Protein AF-A0AAX3NNT9-F1 (afdb_monomer_lite)

Radius of gyration: 17.49 Å; chains: 1; bounding box: 24×37×59 Å

pLDDT: mean 79.42, std 13.87, range [37.06, 92.44]

Organism: NCBI:txid656

InterPro domains:
  IPR021700 Protein of unknown function DUF3283 [PF11686] (14-71)
  IPR036745 DNA polymerase III-theta superfamily [G3DSA:1.20.58.250] (11-72)
  IPR036745 DNA polymerase III-theta superfamily [SSF46575] (12-70)

Sequence (72 aa):
MAPTNNKEVSISRNLCALPKEQQERVEVEKAAAYAVWKERNGHLASAESEASLHKGELGSYFLEQVGKYKRG

Secondary structure (DSSP, 8-state):
--------------GGGS-HHHHHHHHHHHHHHHHHHHHHTT-SS-GGGGGGGS-THHHHHHHHHHHHHHH-

Structure (mmCIF, N/CA/C/O backbone):
data_AF-A0AAX3NNT9-F1
#
_entry.id   AF-A0AAX3NNT9-F1
#
loop_
_atom_site.group_PDB
_atom_site.id
_atom_site.type_symbol
_atom_site.label_atom_id
_atom_site.label_alt_id
_atom_site.label_comp_id
_atom_site.label_asym_id
_atom_site.label_entity_id
_atom_site.label_seq_id
_atom_site.pdbx_PDB_ins_code
_atom_site.Cartn_x
_atom_site.Cartn_y
_atom_site.Cartn_z
_atom_site.occupancy
_atom_site.B_iso_or_equiv
_atom_site.auth_seq_id
_atom_site.auth_comp_id
_atom_site.auth_asym_id
_atom_site.auth_atom_id
_atom_site.pdbx_PDB_model_num
ATOM 1 N N . MET A 1 1 ? -8.996 -27.419 -43.882 1.00 37.06 1 MET A N 1
ATOM 2 C CA . MET A 1 1 ? -9.148 -27.392 -42.411 1.00 37.06 1 MET A CA 1
ATOM 3 C C . MET A 1 1 ? -7.815 -26.982 -41.813 1.00 37.06 1 MET A C 1
ATOM 5 O O . MET A 1 1 ? -6.855 -27.725 -41.953 1.00 37.06 1 MET A O 1
ATOM 9 N N . ALA A 1 2 ? -7.727 -25.769 -41.265 1.00 48.25 2 ALA A N 1
ATOM 10 C CA . ALA A 1 2 ? -6.535 -25.300 -40.561 1.00 48.25 2 ALA A CA 1
ATOM 11 C C . ALA A 1 2 ? -6.562 -25.840 -39.118 1.00 48.25 2 ALA A C 1
ATOM 13 O O . ALA A 1 2 ? -7.635 -25.826 -38.512 1.00 48.25 2 ALA A O 1
ATOM 14 N N . PRO A 1 3 ? -5.439 -26.324 -38.562 1.00 52.94 3 PRO A N 1
ATOM 15 C CA . PRO A 1 3 ? -5.401 -26.742 -37.170 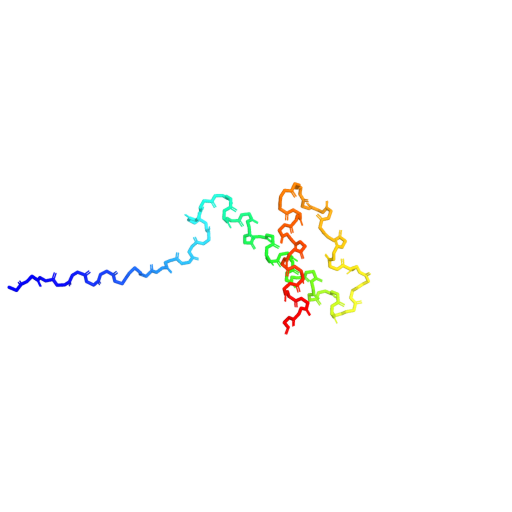1.00 52.94 3 PRO A CA 1
ATOM 16 C C . PRO A 1 3 ? -5.480 -25.501 -36.273 1.00 52.94 3 PRO A C 1
ATOM 18 O O . PRO A 1 3 ? -4.678 -24.574 -36.394 1.00 52.94 3 PRO A O 1
ATOM 21 N N . THR A 1 4 ? -6.470 -25.473 -35.384 1.00 55.41 4 THR A N 1
ATOM 22 C CA . THR A 1 4 ? -6.607 -24.457 -34.342 1.00 55.41 4 THR A CA 1
ATOM 23 C C . THR A 1 4 ? -5.441 -24.619 -33.368 1.00 55.41 4 THR A C 1
ATOM 25 O O . THR A 1 4 ? -5.302 -25.641 -32.700 1.00 55.41 4 THR A O 1
ATOM 28 N N . ASN A 1 5 ? -4.540 -23.635 -33.329 1.00 52.09 5 ASN A N 1
ATOM 29 C C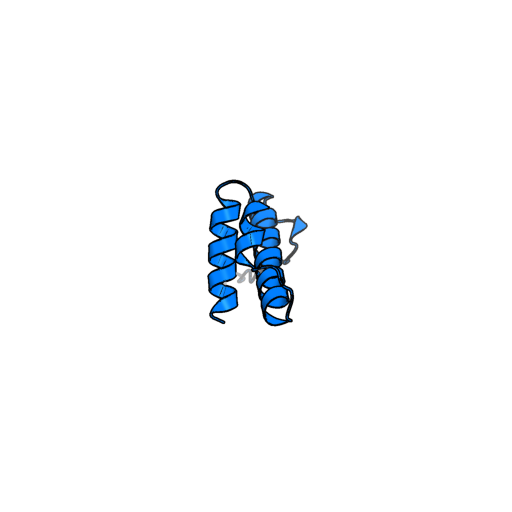A . ASN A 1 5 ? -3.464 -23.601 -32.346 1.00 52.09 5 ASN A CA 1
ATOM 30 C C . ASN A 1 5 ? -4.027 -22.975 -31.068 1.00 52.09 5 ASN A C 1
ATOM 32 O O . ASN A 1 5 ? -3.903 -21.777 -30.822 1.00 52.09 5 ASN A O 1
ATOM 36 N N . ASN A 1 6 ? -4.705 -23.805 -30.284 1.00 55.25 6 ASN A N 1
ATOM 37 C CA . ASN A 1 6 ? -5.158 -23.505 -28.937 1.00 55.25 6 ASN A CA 1
ATOM 38 C C . ASN A 1 6 ? -3.921 -23.477 -28.030 1.00 55.25 6 ASN A C 1
ATOM 40 O O . ASN A 1 6 ? -3.697 -24.380 -27.229 1.00 55.25 6 ASN A O 1
ATOM 44 N N . LYS A 1 7 ? -3.069 -22.457 -28.173 1.00 53.41 7 LYS A N 1
ATOM 45 C CA . LYS A 1 7 ? -2.145 -22.095 -27.102 1.00 53.41 7 LYS A CA 1
ATOM 46 C C . LYS A 1 7 ? -2.989 -21.440 -26.030 1.00 53.41 7 LYS A C 1
ATOM 48 O O . LYS A 1 7 ? -3.103 -20.220 -25.965 1.00 53.41 7 LYS A O 1
ATOM 53 N N . GLU A 1 8 ? -3.601 -22.281 -25.206 1.00 52.66 8 GLU A N 1
ATOM 54 C CA . GLU A 1 8 ? -3.855 -21.924 -23.825 1.00 52.66 8 GLU A CA 1
ATOM 55 C C . GLU A 1 8 ? -2.498 -21.499 -23.273 1.00 52.66 8 GLU A C 1
ATOM 57 O O . GLU A 1 8 ? -1.645 -22.318 -22.934 1.00 52.66 8 GLU A O 1
ATOM 62 N N . VAL A 1 9 ? -2.243 -20.191 -23.320 1.00 52.91 9 VAL A N 1
ATOM 63 C CA . VAL A 1 9 ? -1.169 -19.569 -22.572 1.00 52.91 9 VAL A CA 1
ATOM 64 C C . VAL A 1 9 ? -1.520 -19.913 -21.141 1.00 52.91 9 VAL A C 1
ATOM 66 O O . VAL A 1 9 ? -2.365 -19.268 -20.526 1.00 52.91 9 VAL A O 1
ATOM 69 N N . SER A 1 10 ? -0.939 -20.996 -20.631 1.00 52.38 10 SER A N 1
ATOM 70 C CA . SER A 1 10 ? -0.813 -21.200 -19.205 1.00 52.38 10 SER A CA 1
ATOM 71 C C . SER A 1 10 ? -0.110 -19.937 -18.734 1.00 52.38 10 SER A C 1
ATOM 73 O O . SER A 1 10 ? 1.087 -19.776 -18.958 1.00 52.38 10 SER A O 1
ATOM 75 N N . ILE A 1 11 ? -0.888 -18.965 -18.248 1.00 58.66 11 ILE A N 1
ATOM 76 C CA . ILE A 1 11 ? -0.385 -17.725 -17.678 1.00 58.66 11 ILE A CA 1
ATOM 77 C C . ILE A 1 11 ? 0.403 -18.184 -16.466 1.00 58.66 11 ILE A C 1
ATOM 79 O O . ILE A 1 11 ? -0.128 -18.391 -15.375 1.00 58.66 11 ILE A O 1
ATOM 83 N N . SER A 1 12 ? 1.684 -18.440 -16.691 1.00 57.19 12 SER A N 1
ATOM 84 C CA . SER A 1 12 ? 2.661 -18.632 -15.650 1.00 57.19 12 SER A CA 1
ATOM 85 C C . SER A 1 12 ? 2.627 -17.332 -14.860 1.00 57.19 12 SER A C 1
ATOM 87 O O . SER A 1 12 ? 3.202 -16.335 -15.291 1.00 57.19 12 SER A O 1
ATOM 89 N N . ARG A 1 13 ? 1.919 -17.310 -13.723 1.00 63.16 13 ARG A N 1
ATOM 90 C CA . ARG A 1 13 ? 1.946 -16.222 -12.726 1.00 63.16 13 ARG A CA 1
ATOM 91 C C . ARG A 1 13 ? 3.318 -16.181 -12.040 1.00 63.16 13 ARG A C 1
ATOM 93 O O . ARG A 1 13 ? 3.425 -16.156 -10.818 1.00 63.16 13 ARG A O 1
ATOM 100 N N . ASN A 1 14 ? 4.390 -16.259 -12.820 1.00 69.12 14 ASN A N 1
ATOM 101 C CA . ASN A 1 14 ? 5.732 -16.111 -12.317 1.00 69.12 14 ASN A CA 1
ATOM 102 C C . ASN A 1 14 ? 5.956 -14.613 -12.125 1.00 69.12 14 ASN A C 1
ATOM 104 O O . ASN A 1 14 ? 6.228 -13.890 -13.079 1.00 69.12 14 ASN A O 1
ATOM 108 N N . LEU A 1 15 ? 5.781 -14.154 -10.887 1.00 66.19 15 LEU A N 1
ATOM 109 C CA . LEU A 1 15 ? 5.992 -12.757 -10.515 1.00 66.19 15 LEU A CA 1
ATOM 110 C C . LEU A 1 15 ? 7.404 -12.287 -10.901 1.00 66.19 15 LEU A C 1
ATOM 112 O O . LEU A 1 15 ? 7.557 -11.170 -11.378 1.00 66.19 15 LEU A O 1
ATOM 116 N N . CYS A 1 16 ? 8.411 -13.163 -10.819 1.00 70.69 16 CYS A N 1
ATOM 117 C CA . CYS A 1 16 ? 9.791 -12.850 -11.200 1.00 70.69 16 CYS A CA 1
ATOM 118 C C . CYS A 1 16 ? 10.003 -12.707 -12.718 1.00 70.69 16 CYS A C 1
ATOM 120 O O . CYS A 1 16 ? 11.048 -12.213 -13.134 1.00 70.69 16 CYS A O 1
ATOM 122 N N . ALA A 1 17 ? 9.042 -13.135 -13.545 1.00 78.75 17 ALA A N 1
ATOM 123 C CA . ALA A 1 17 ? 9.077 -12.962 -14.997 1.00 78.75 17 ALA A CA 1
ATOM 124 C C . ALA A 1 17 ? 8.434 -11.642 -15.461 1.00 78.75 17 ALA A C 1
ATOM 126 O O . ALA A 1 17 ? 8.508 -11.312 -16.645 1.00 78.75 17 ALA A O 1
ATOM 127 N N . LEU A 1 18 ? 7.797 -10.892 -14.553 1.00 77.19 18 LEU A N 1
ATOM 128 C CA . LEU A 1 18 ? 7.200 -9.598 -14.872 1.00 77.19 18 LEU A CA 1
ATOM 129 C C . LEU A 1 18 ? 8.275 -8.504 -14.991 1.00 77.19 18 LEU A C 1
ATOM 131 O O . LEU A 1 18 ? 9.328 -8.601 -14.357 1.00 77.19 18 LEU A O 1
ATOM 135 N N . PRO A 1 19 ? 8.025 -7.424 -15.749 1.00 86.12 19 PRO A N 1
ATOM 136 C CA . PRO A 1 19 ? 8.846 -6.218 -15.690 1.00 86.12 19 PRO A CA 1
ATOM 137 C C . PRO A 1 19 ? 8.973 -5.705 -14.249 1.00 86.12 19 PRO A C 1
ATOM 139 O O . PRO A 1 19 ? 8.011 -5.785 -13.486 1.00 86.12 19 PRO A O 1
ATOM 142 N N . LYS A 1 20 ? 10.132 -5.137 -13.889 1.00 82.88 20 LYS A N 1
ATOM 143 C CA . LYS A 1 20 ? 10.399 -4.632 -12.526 1.00 82.88 20 LYS A CA 1
ATOM 144 C C . LYS A 1 20 ? 9.298 -3.706 -12.008 1.00 82.88 20 LYS A C 1
ATOM 146 O O . LYS A 1 20 ? 8.815 -3.920 -10.908 1.00 82.88 20 LYS A O 1
ATOM 151 N N . GLU A 1 21 ? 8.809 -2.798 -12.849 1.00 84.69 21 GLU A N 1
ATOM 152 C CA . GLU A 1 21 ? 7.723 -1.884 -12.480 1.00 84.69 21 GLU A CA 1
ATOM 153 C C . GLU A 1 21 ? 6.440 -2.623 -12.054 1.00 84.69 21 GLU A C 1
ATOM 155 O O . GLU A 1 21 ? 5.752 -2.211 -11.123 1.00 84.69 21 GLU A O 1
ATOM 160 N N . GLN A 1 22 ? 6.108 -3.744 -12.703 1.00 84.06 22 GLN A N 1
ATOM 161 C CA . GLN A 1 22 ? 4.952 -4.553 -12.313 1.00 84.06 22 GLN A CA 1
ATOM 162 C C . GLN A 1 22 ? 5.212 -5.338 -11.027 1.00 84.06 22 GLN A C 1
ATOM 164 O O . GLN A 1 22 ? 4.296 -5.489 -10.224 1.00 84.06 22 GLN A O 1
ATOM 169 N N . GLN A 1 23 ? 6.444 -5.805 -10.806 1.00 86.12 23 GLN A N 1
ATOM 170 C CA . GLN A 1 23 ? 6.821 -6.434 -9.538 1.00 86.12 23 GLN A CA 1
ATOM 171 C C . GLN A 1 23 ? 6.687 -5.438 -8.382 1.00 86.12 23 GLN A C 1
ATOM 173 O O . GLN A 1 23 ? 6.032 -5.749 -7.392 1.00 86.12 23 GLN A O 1
ATOM 178 N N . GLU A 1 24 ? 7.194 -4.216 -8.559 1.00 86.94 24 GLU A N 1
ATOM 179 C CA . GLU A 1 24 ? 7.106 -3.140 -7.568 1.00 86.94 24 GLU A CA 1
ATOM 180 C C . GLU A 1 24 ? 5.647 -2.798 -7.234 1.00 86.94 24 GLU A C 1
ATOM 182 O O . GLU A 1 24 ? 5.296 -2.650 -6.065 1.00 86.94 24 GLU A O 1
ATOM 187 N N . ARG A 1 25 ? 4.757 -2.747 -8.235 1.00 87.56 25 ARG A N 1
ATOM 188 C CA . ARG A 1 25 ? 3.315 -2.548 -7.999 1.00 87.56 25 ARG A CA 1
ATOM 189 C C . ARG A 1 25 ? 2.701 -3.680 -7.177 1.00 87.56 25 ARG A C 1
ATOM 191 O O . ARG A 1 25 ? 1.966 -3.396 -6.237 1.00 87.56 25 ARG A O 1
ATOM 198 N N . VAL A 1 26 ? 3.036 -4.938 -7.470 1.00 88.44 26 VAL A N 1
ATOM 199 C CA . VAL A 1 26 ? 2.540 -6.094 -6.701 1.00 88.44 26 VAL A CA 1
ATOM 200 C C . VAL A 1 26 ? 3.051 -6.064 -5.257 1.00 88.44 26 VAL A C 1
ATOM 202 O O . VAL A 1 26 ? 2.304 -6.379 -4.328 1.00 88.44 26 VAL A O 1
ATOM 205 N N . GLU A 1 27 ? 4.303 -5.661 -5.040 1.00 89.19 27 GLU A N 1
ATOM 206 C CA . GLU A 1 27 ? 4.852 -5.485 -3.693 1.00 89.19 27 GLU A CA 1
ATOM 207 C C . GLU A 1 27 ? 4.120 -4.381 -2.921 1.00 89.19 27 GLU A C 1
ATOM 209 O O . GLU A 1 27 ? 3.777 -4.571 -1.752 1.00 89.19 27 GLU A O 1
ATOM 214 N N . VAL A 1 28 ? 3.805 -3.267 -3.586 1.00 90.00 28 VAL A N 1
ATOM 215 C CA . VAL A 1 28 ? 3.008 -2.170 -3.019 1.00 90.00 28 VAL A CA 1
ATOM 216 C C . VAL A 1 28 ? 1.578 -2.616 -2.699 1.00 90.00 28 VAL A C 1
ATOM 218 O O . VAL A 1 28 ? 1.077 -2.319 -1.617 1.00 90.00 28 VAL A O 1
ATOM 221 N N . GLU A 1 29 ? 0.925 -3.376 -3.581 1.00 91.19 29 GLU A N 1
ATOM 222 C CA . GLU A 1 29 ? -0.412 -3.936 -3.331 1.00 91.19 29 GLU A CA 1
ATOM 223 C C . GLU A 1 29 ? -0.421 -4.863 -2.112 1.00 91.19 29 GLU A C 1
ATOM 225 O O . GLU A 1 29 ? -1.309 -4.769 -1.260 1.00 91.19 29 GLU A O 1
ATOM 230 N N . LYS A 1 30 ? 0.590 -5.731 -1.994 1.00 91.25 30 LYS A N 1
ATOM 231 C CA . LYS A 1 30 ? 0.760 -6.614 -0.837 1.00 91.25 30 LYS A CA 1
ATOM 232 C C . LYS A 1 30 ? 0.968 -5.813 0.448 1.00 91.25 30 LYS A C 1
ATOM 234 O O . LYS A 1 30 ? 0.370 -6.150 1.472 1.00 91.25 30 LYS A O 1
ATOM 239 N N . ALA A 1 31 ? 1.797 -4.770 0.402 1.00 90.19 31 ALA A N 1
ATOM 240 C CA . ALA A 1 31 ? 2.023 -3.887 1.540 1.00 90.19 31 ALA A CA 1
ATOM 241 C C . ALA A 1 31 ? 0.723 -3.188 1.961 1.00 90.19 31 ALA A C 1
ATOM 243 O O . ALA A 1 31 ? 0.394 -3.194 3.143 1.00 90.19 31 ALA A O 1
ATOM 244 N N . ALA A 1 32 ? -0.059 -2.676 1.006 1.00 90.75 32 ALA A N 1
ATOM 245 C CA . ALA A 1 32 ? -1.333 -2.011 1.271 1.00 90.75 32 ALA A CA 1
ATOM 246 C C . ALA A 1 32 ? -2.359 -2.959 1.910 1.00 90.75 32 ALA A C 1
ATOM 248 O O . ALA A 1 32 ? -2.976 -2.618 2.921 1.00 90.75 32 ALA A O 1
ATOM 249 N N . ALA A 1 33 ? -2.501 -4.175 1.376 1.00 92.44 33 ALA A N 1
ATOM 250 C CA . ALA A 1 33 ? -3.381 -5.192 1.947 1.00 92.44 33 ALA A CA 1
ATOM 251 C C . ALA A 1 33 ? -2.967 -5.559 3.382 1.00 92.44 33 ALA A C 1
ATOM 253 O O . ALA A 1 33 ? -3.810 -5.661 4.276 1.00 92.44 33 ALA A O 1
ATOM 254 N N . TYR A 1 34 ? -1.661 -5.717 3.620 1.00 89.88 34 TYR A N 1
ATOM 255 C CA . TYR A 1 34 ? -1.133 -6.028 4.946 1.00 89.88 34 TYR A CA 1
ATOM 256 C C . TYR A 1 34 ? -1.308 -4.869 5.931 1.00 89.88 34 TYR A C 1
ATOM 258 O O . TYR A 1 34 ? -1.645 -5.097 7.091 1.00 89.88 34 TYR A O 1
ATOM 266 N N . ALA A 1 35 ? -1.127 -3.631 5.478 1.00 90.62 35 ALA A N 1
ATOM 267 C CA . ALA A 1 35 ? -1.346 -2.430 6.271 1.00 90.62 35 ALA A CA 1
ATOM 268 C C . ALA A 1 35 ? -2.809 -2.324 6.730 1.00 90.62 35 ALA A C 1
ATOM 270 O O . ALA A 1 35 ? -3.072 -2.127 7.916 1.00 90.62 35 ALA A O 1
ATOM 271 N N . VAL A 1 36 ? -3.763 -2.554 5.821 1.00 91.12 36 VAL A N 1
ATOM 272 C CA . VAL A 1 36 ? -5.199 -2.573 6.148 1.00 91.12 36 VAL A CA 1
ATOM 273 C C .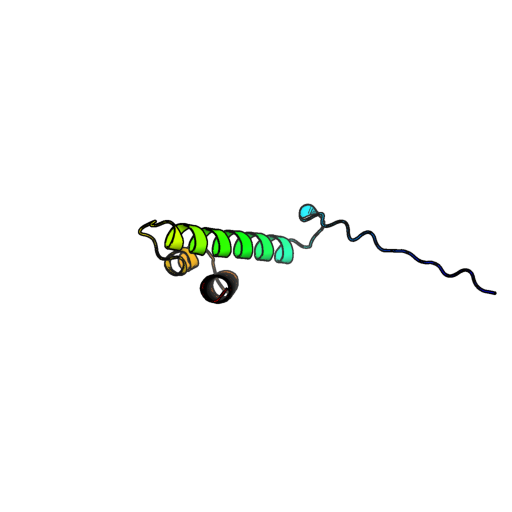 VAL A 1 36 ? -5.549 -3.721 7.088 1.00 91.12 36 VAL A C 1
ATOM 275 O O . VAL A 1 36 ? -6.301 -3.527 8.042 1.00 91.12 36 VAL A O 1
ATOM 278 N N . TRP A 1 37 ? -4.994 -4.912 6.862 1.00 90.94 37 TRP A N 1
ATOM 279 C CA . TRP A 1 37 ? -5.204 -6.037 7.768 1.00 90.94 37 TRP A CA 1
ATOM 280 C C . TRP A 1 37 ? -4.657 -5.748 9.173 1.00 90.94 37 TRP A C 1
ATOM 282 O O . TRP A 1 37 ? -5.364 -5.986 10.148 1.00 90.94 37 TRP A O 1
ATOM 292 N N . LYS A 1 38 ? -3.449 -5.175 9.288 1.00 90.06 38 LYS A N 1
ATOM 293 C CA . LYS A 1 38 ? -2.863 -4.741 10.569 1.00 90.06 38 LYS A CA 1
ATOM 294 C C . LYS A 1 38 ? -3.785 -3.759 11.293 1.00 90.06 38 LYS A C 1
ATOM 296 O O . LYS A 1 38 ? -4.106 -3.988 12.456 1.00 90.06 38 LYS A O 1
ATOM 301 N N . GLU A 1 39 ? -4.237 -2.711 10.604 1.00 88.31 39 GLU A N 1
ATOM 302 C CA . GLU A 1 39 ? -5.154 -1.706 11.160 1.00 88.31 39 GLU A CA 1
ATOM 303 C C . GLU A 1 39 ? -6.446 -2.361 11.684 1.00 88.31 39 GLU A C 1
ATOM 305 O O . GLU A 1 39 ? -6.854 -2.117 12.819 1.00 88.31 39 GLU A O 1
ATOM 310 N N . ARG A 1 40 ? -7.044 -3.278 10.907 1.00 87.25 40 ARG A N 1
ATOM 311 C CA . ARG A 1 40 ? -8.242 -4.037 11.312 1.00 87.25 40 ARG A CA 1
ATOM 312 C C . ARG A 1 40 ? -7.990 -4.972 12.498 1.00 87.25 40 ARG A C 1
ATOM 314 O O . ARG A 1 40 ? -8.898 -5.202 13.290 1.00 87.25 40 ARG A O 1
ATOM 321 N N . ASN A 1 41 ? -6.776 -5.498 12.632 1.00 88.31 41 ASN A N 1
ATOM 322 C CA . ASN A 1 41 ? -6.398 -6.434 13.689 1.00 88.31 41 ASN A CA 1
ATOM 323 C C . ASN A 1 41 ? -5.883 -5.738 14.967 1.00 88.31 41 ASN A C 1
ATOM 325 O O . ASN A 1 41 ? -5.269 -6.382 15.816 1.00 88.31 41 ASN A O 1
ATOM 329 N N . GLY A 1 42 ? -6.119 -4.427 15.110 1.00 82.94 42 GLY A N 1
ATOM 330 C CA . GLY A 1 42 ? -5.816 -3.669 16.326 1.00 82.94 42 GLY A CA 1
ATOM 331 C C . GLY A 1 42 ? -4.381 -3.147 16.428 1.00 82.94 42 GLY A C 1
ATOM 332 O O . GLY A 1 42 ? -3.968 -2.72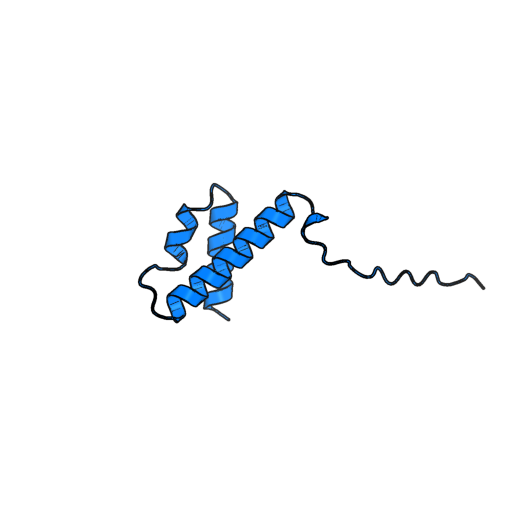9 17.510 1.00 82.94 42 GLY A O 1
ATOM 333 N N . HIS A 1 43 ? -3.603 -3.143 15.338 1.00 79.94 43 HIS A N 1
ATOM 334 C CA . HIS A 1 43 ? -2.336 -2.407 15.326 1.00 79.94 43 HIS A CA 1
ATOM 335 C C . HIS A 1 43 ? -2.594 -0.893 15.318 1.00 79.94 43 HIS A C 1
ATOM 337 O O . HIS A 1 43 ? -3.397 -0.392 14.540 1.00 79.94 43 HIS A O 1
ATOM 343 N N . LEU A 1 44 ? -1.855 -0.157 16.155 1.00 71.75 44 LEU A N 1
ATOM 344 C CA . LEU A 1 44 ? -2.009 1.295 16.351 1.00 71.75 44 LEU A CA 1
ATOM 345 C C . LEU A 1 44 ? -1.617 2.156 15.135 1.00 71.75 44 LEU A C 1
ATOM 347 O O . LEU A 1 44 ? -1.889 3.354 15.123 1.00 71.75 44 LEU A O 1
ATOM 351 N N . ALA A 1 45 ? -0.946 1.582 14.134 1.00 78.69 45 ALA A N 1
ATOM 352 C CA . ALA A 1 45 ? -0.521 2.314 12.946 1.00 78.69 45 ALA A CA 1
ATOM 353 C C . ALA A 1 45 ? -1.636 2.312 11.892 1.00 78.69 45 ALA A C 1
ATOM 355 O O . ALA A 1 45 ? -2.067 1.245 11.455 1.00 78.69 45 ALA A O 1
ATOM 356 N N . SER A 1 46 ? -2.059 3.505 11.460 1.00 82.44 46 SER A N 1
ATOM 357 C CA . SER A 1 46 ? -2.970 3.646 10.320 1.00 82.44 46 SER A CA 1
ATOM 358 C C . SER A 1 46 ? -2.301 3.119 9.057 1.00 82.44 46 SER A C 1
ATOM 360 O O . SER A 1 46 ? -1.132 3.418 8.794 1.00 82.44 46 SER A O 1
ATOM 362 N N . ALA A 1 47 ? -3.060 2.382 8.247 1.00 85.19 47 ALA A N 1
ATOM 363 C CA . ALA A 1 47 ? -2.578 1.867 6.974 1.00 85.19 47 ALA A CA 1
ATOM 364 C C . ALA A 1 47 ? -2.067 2.999 6.069 1.00 85.19 47 ALA A C 1
ATOM 366 O O . ALA A 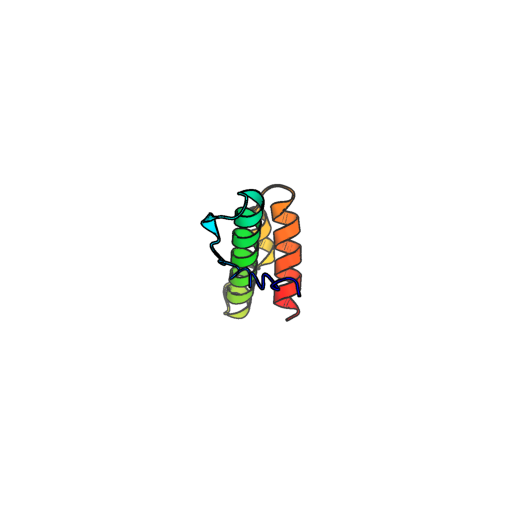1 47 ? -1.087 2.831 5.356 1.00 85.19 47 ALA A O 1
ATOM 367 N N . GLU A 1 48 ? -2.676 4.182 6.154 1.00 85.00 48 GLU A N 1
ATOM 368 C CA . GLU A 1 48 ? -2.312 5.362 5.364 1.00 85.00 48 GLU A CA 1
ATOM 369 C C . GLU A 1 48 ? -0.969 5.972 5.793 1.00 85.00 48 GLU A C 1
ATOM 371 O O . GLU A 1 48 ? -0.278 6.574 4.973 1.00 85.00 48 GLU A O 1
ATOM 376 N N . SER A 1 49 ? -0.543 5.775 7.046 1.00 84.62 49 SER A N 1
ATOM 377 C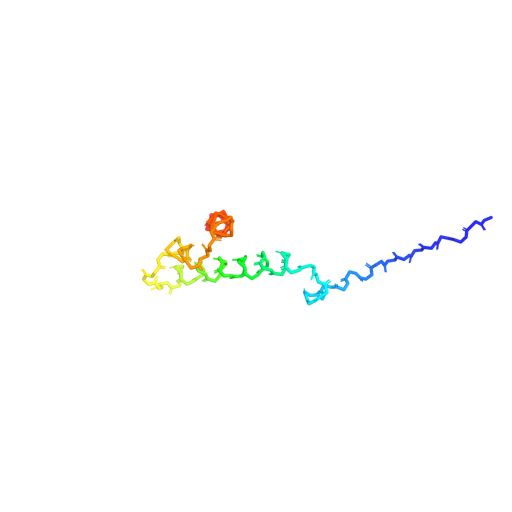 CA . SER A 1 49 ? 0.765 6.251 7.516 1.00 84.62 49 SER A CA 1
ATOM 378 C C . SER A 1 49 ? 1.932 5.507 6.860 1.00 84.62 49 SER A C 1
ATOM 380 O O . SER A 1 49 ? 3.010 6.084 6.700 1.00 84.62 49 SER A O 1
ATOM 382 N N . GLU A 1 50 ? 1.723 4.264 6.412 1.00 83.12 50 GLU A N 1
ATOM 383 C CA . GLU A 1 50 ? 2.744 3.486 5.696 1.00 83.12 50 GLU A CA 1
ATOM 384 C C . GLU A 1 50 ? 2.965 3.963 4.253 1.00 83.12 50 GLU A C 1
ATOM 386 O O . GLU A 1 50 ? 3.987 3.630 3.658 1.00 83.12 50 GLU A O 1
ATOM 391 N N . ALA A 1 51 ? 2.109 4.840 3.713 1.00 83.81 51 ALA A N 1
ATOM 392 C CA . ALA A 1 51 ? 2.333 5.450 2.400 1.00 83.81 51 ALA A CA 1
ATOM 393 C C . ALA A 1 51 ? 3.646 6.243 2.337 1.00 83.81 51 ALA A C 1
ATOM 395 O O . ALA A 1 51 ? 4.274 6.321 1.285 1.00 83.81 51 ALA A O 1
ATOM 396 N N . SER A 1 52 ? 4.096 6.777 3.478 1.00 81.50 52 SER A N 1
ATOM 397 C CA . SER A 1 52 ? 5.376 7.486 3.606 1.00 81.50 52 SER A CA 1
ATOM 398 C C . SER A 1 52 ? 6.606 6.605 3.334 1.00 81.50 52 SER A C 1
ATOM 400 O O . SER A 1 52 ? 7.682 7.131 3.045 1.00 81.50 52 SER A O 1
ATOM 402 N N . LEU A 1 53 ? 6.455 5.275 3.373 1.00 82.75 53 LEU A N 1
ATOM 403 C CA . LEU A 1 53 ? 7.505 4.306 3.041 1.00 82.75 53 LEU A CA 1
ATOM 404 C C . LEU A 1 53 ? 7.695 4.145 1.525 1.00 82.75 53 LEU A C 1
ATOM 406 O O . LEU A 1 53 ? 8.731 3.649 1.078 1.00 82.75 53 LEU A O 1
ATOM 410 N N . HIS A 1 54 ? 6.720 4.585 0.729 1.00 82.12 54 HIS A N 1
ATOM 411 C CA . HIS A 1 54 ? 6.708 4.459 -0.721 1.00 82.12 54 HIS A CA 1
ATOM 412 C C . HIS A 1 54 ? 6.961 5.826 -1.370 1.00 82.12 54 HIS A C 1
ATOM 414 O O . HIS A 1 54 ? 6.273 6.809 -1.102 1.00 82.12 54 HIS A O 1
ATOM 420 N N . LYS A 1 55 ? 7.981 5.916 -2.230 1.00 81.56 55 LYS A N 1
ATOM 421 C CA . LYS A 1 55 ? 8.376 7.183 -2.867 1.00 81.56 55 LYS A CA 1
ATOM 422 C C . LYS A 1 55 ? 7.565 7.454 -4.136 1.00 81.56 55 LYS A C 1
ATOM 424 O O . LYS A 1 55 ? 7.323 6.546 -4.928 1.00 81.56 55 LYS A O 1
ATOM 429 N N . GLY A 1 56 ? 7.235 8.725 -4.366 1.00 84.50 56 GLY A N 1
ATOM 430 C CA . GLY A 1 56 ? 6.657 9.198 -5.628 1.00 84.50 56 GLY A CA 1
ATOM 431 C C . GLY A 1 56 ? 5.314 8.544 -5.959 1.00 84.50 56 GLY A C 1
ATOM 432 O O . GLY A 1 56 ? 4.447 8.417 -5.097 1.00 84.50 56 GLY A O 1
ATOM 433 N N . GLU A 1 57 ? 5.148 8.118 -7.210 1.00 85.75 57 GLU A N 1
ATOM 434 C CA . GLU A 1 57 ? 3.891 7.556 -7.726 1.00 85.75 57 GLU A CA 1
ATOM 435 C C . GLU A 1 57 ? 3.463 6.260 -7.021 1.00 85.75 57 GLU A C 1
ATOM 437 O O . GLU A 1 57 ? 2.268 5.988 -6.905 1.00 85.75 57 GLU A O 1
ATOM 442 N N . LEU A 1 58 ? 4.414 5.496 -6.469 1.00 86.19 58 LEU A N 1
ATOM 443 C CA . LEU A 1 58 ? 4.114 4.283 -5.706 1.00 86.19 58 LEU A CA 1
ATOM 444 C C . LEU A 1 58 ? 3.428 4.587 -4.368 1.00 86.19 58 LEU A C 1
ATOM 446 O O . LEU A 1 58 ? 2.626 3.778 -3.912 1.00 86.19 58 LEU A O 1
ATOM 450 N N . GLY A 1 59 ? 3.684 5.749 -3.758 1.00 87.19 59 GLY A N 1
ATOM 451 C CA . GLY A 1 59 ? 2.979 6.188 -2.547 1.00 87.19 59 GLY A CA 1
ATOM 452 C C . GLY A 1 59 ? 1.520 6.543 -2.826 1.00 87.19 59 GLY A C 1
ATOM 453 O O . GLY A 1 59 ? 0.623 6.117 -2.097 1.00 87.19 59 GLY A O 1
ATOM 454 N N . SER A 1 60 ? 1.260 7.238 -3.936 1.00 89.81 60 SER A N 1
ATOM 455 C CA . SER A 1 60 ? -0.107 7.505 -4.403 1.00 89.81 60 SER A CA 1
ATOM 456 C C . SER A 1 60 ? -0.843 6.208 -4.742 1.00 89.81 60 SER A C 1
ATOM 458 O O . SER A 1 60 ? -1.994 6.023 -4.346 1.00 89.81 60 SER A O 1
ATOM 460 N N . TYR A 1 61 ? -0.162 5.280 -5.420 1.00 90.19 61 TYR A N 1
ATOM 461 C CA . TYR A 1 61 ? -0.709 3.964 -5.741 1.00 90.19 61 TYR A CA 1
ATOM 462 C C . TYR A 1 61 ? -1.010 3.143 -4.480 1.00 90.19 61 TYR A C 1
ATOM 464 O O . TYR A 1 61 ? -2.075 2.541 -4.378 1.00 90.19 61 TYR A O 1
ATOM 472 N N . PHE A 1 62 ? -0.124 3.174 -3.482 1.00 91.44 62 PHE A N 1
ATOM 473 C CA . PHE A 1 62 ? -0.341 2.532 -2.188 1.00 91.44 62 PHE A CA 1
ATOM 474 C C . PHE A 1 62 ? -1.611 3.049 -1.498 1.00 91.44 62 PHE A C 1
ATOM 476 O O . PHE A 1 62 ? -2.438 2.247 -1.066 1.00 91.44 62 PHE A O 1
ATOM 483 N N . LEU A 1 63 ? -1.807 4.371 -1.433 1.00 90.62 63 LEU A N 1
ATOM 484 C CA . LEU A 1 63 ? -3.001 4.971 -0.824 1.00 90.62 63 LEU A CA 1
ATOM 485 C C . LEU A 1 63 ? -4.288 4.572 -1.554 1.00 90.62 63 LEU A C 1
ATOM 487 O O . LEU A 1 63 ? -5.294 4.267 -0.911 1.00 90.62 63 LEU A O 1
ATOM 491 N N . GLU A 1 64 ? -4.252 4.515 -2.887 1.00 92.06 64 GLU A N 1
ATOM 492 C CA . GLU A 1 64 ? -5.381 4.025 -3.679 1.00 92.06 64 GLU A CA 1
ATOM 493 C C . GLU A 1 64 ? -5.728 2.573 -3.310 1.00 92.06 64 GLU A C 1
ATOM 495 O O . GLU A 1 64 ? -6.900 2.240 -3.106 1.00 92.06 64 GLU A O 1
ATOM 500 N N . GLN A 1 65 ? -4.716 1.711 -3.175 1.00 92.00 65 GLN A N 1
ATOM 501 C CA . GLN A 1 65 ? -4.902 0.310 -2.796 1.00 92.00 65 GLN A CA 1
ATOM 502 C C . GLN A 1 65 ? -5.417 0.167 -1.363 1.00 92.00 65 GLN A C 1
ATOM 504 O O . GLN A 1 65 ? -6.368 -0.578 -1.133 1.00 92.00 65 GLN A O 1
ATOM 509 N N . VAL A 1 66 ? -4.876 0.927 -0.408 1.00 91.19 66 VAL A N 1
ATOM 510 C CA . VAL A 1 66 ? -5.393 0.983 0.968 1.00 91.19 66 VAL A CA 1
ATOM 511 C C . VAL A 1 66 ? -6.879 1.351 0.966 1.00 91.19 66 VAL A C 1
ATOM 513 O O . VAL A 1 66 ? -7.678 0.668 1.604 1.00 91.19 66 VAL A O 1
ATOM 516 N N . GLY A 1 67 ? -7.283 2.365 0.194 1.00 90.75 67 GLY A N 1
ATOM 517 C CA . GLY A 1 67 ? -8.689 2.751 0.051 1.00 90.75 67 GLY A CA 1
ATOM 518 C C . GLY A 1 67 ? -9.575 1.633 -0.513 1.00 90.75 67 GLY A C 1
ATOM 519 O O . GLY A 1 67 ? -10.687 1.422 -0.021 1.00 90.75 67 GLY A O 1
ATOM 520 N N . LYS A 1 68 ? -9.082 0.874 -1.502 1.00 91.38 68 LYS A N 1
ATOM 521 C CA . LYS A 1 68 ? -9.781 -0.303 -2.050 1.00 91.38 68 LYS A CA 1
ATOM 522 C C . LYS A 1 68 ? -9.951 -1.397 -0.994 1.00 91.38 68 LYS A C 1
ATOM 524 O O . LYS A 1 68 ? -11.071 -1.857 -0.781 1.00 91.38 68 LYS A O 1
ATOM 529 N N . TYR A 1 69 ? -8.877 -1.766 -0.297 1.00 87.44 69 TYR A N 1
ATOM 530 C CA . TYR A 1 69 ? -8.896 -2.822 0.721 1.00 87.44 69 TYR A CA 1
ATOM 531 C C . TYR A 1 69 ? -9.683 -2.443 1.980 1.00 87.44 69 TYR A C 1
ATOM 533 O O . TYR A 1 69 ? -10.239 -3.323 2.628 1.00 87.44 69 TYR A O 1
ATOM 541 N N . LYS A 1 70 ? -9.773 -1.153 2.330 1.00 85.44 70 LYS A N 1
ATOM 542 C CA . LYS A 1 70 ? -10.640 -0.683 3.422 1.00 85.44 70 LYS A CA 1
ATOM 543 C C . LYS A 1 70 ? -12.127 -0.766 3.063 1.00 85.44 70 LYS A C 1
ATOM 545 O O . LYS A 1 70 ? -12.933 -0.988 3.964 1.00 85.44 70 LYS A O 1
ATOM 550 N N . ARG A 1 71 ? -12.481 -0.570 1.785 1.00 82.12 71 ARG A N 1
ATOM 551 C CA . ARG A 1 71 ? -13.870 -0.590 1.288 1.00 82.12 71 ARG A CA 1
ATOM 552 C C . ARG A 1 71 ? -14.410 -2.007 1.048 1.00 82.12 71 ARG A C 1
ATOM 554 O O . ARG A 1 71 ? -15.623 -2.182 1.103 1.00 82.12 71 ARG A O 1
ATOM 561 N N . GLY A 1 72 ? -13.532 -2.966 0.747 1.00 63.06 72 GLY A N 1
ATOM 562 C CA . GLY A 1 72 ? -13.863 -4.393 0.625 1.00 63.06 72 GLY A CA 1
ATOM 563 C C . GLY A 1 72 ? -14.044 -5.079 1.972 1.00 63.06 72 GLY A C 1
ATOM 564 O O . GLY A 1 72 ? -14.934 -5.947 2.042 1.00 63.06 72 GLY A O 1
#

Foldseek 3Di:
DDDPPPPPVPVPPPLVPDDPVSVLLVVLLVLLLVQLVCVVVPNPDHSLVCLVVPDDPSSVSSVVSNVVNNVD